Protein AF-A0A0C2N6P1-F1 (afdb_monomer_lite)

Radius of gyration: 23.77 Å; chains: 1; bounding box: 52×28×80 Å

pLDDT: mean 79.65, std 14.97, range [36.72, 94.69]

Organism: Thelohanellus kitauei (NCBI:txid669202)

Foldseek 3Di:
DVLVPDDDPRVVVVVVVCLVVDDDDPVSVVVVVVVVVVVVLDPVLLVPLVVVLVPDAQDVPDQLLVVLVSSLVSCCSNCVPDDPVVSQVSSLVSSLVRDDVVLSVVLVVVVPDGSNVSSVSSRVVSVVVVVVVVVVVVVVVVVPPPDD

Sequence (148 aa):
MLPTYFVGNILECYRSSGLESTPSSKKKFDEIVQWLRNQSIGADSLSSNYPKFESLALLPGQDPVEFVNTLSSLLKNSRPKLSTEDHDFLVIQKFLKSIPESVSSILRLFNTLSPKDLADKGRILLSSAMQHVSQKVMSVVSNGELEE

Structure (mmCIF, N/CA/C/O backbone):
data_AF-A0A0C2N6P1-F1
#
_entry.id   AF-A0A0C2N6P1-F1
#
loop_
_atom_site.group_PDB
_atom_site.id
_atom_site.type_symbol
_atom_site.label_atom_id
_atom_site.label_alt_id
_atom_site.label_comp_id
_atom_site.label_asym_id
_atom_site.label_entity_id
_atom_site.label_seq_id
_atom_site.pdbx_PDB_ins_code
_atom_site.Cartn_x
_atom_site.Cartn_y
_atom_site.Cartn_z
_atom_site.occupancy
_atom_site.B_iso_or_equiv
_atom_site.auth_seq_id
_atom_site.auth_comp_id
_atom_site.auth_asym_id
_atom_site.auth_atom_id
_atom_site.pdbx_PDB_model_num
ATOM 1 N N . MET A 1 1 ? -26.100 9.507 20.788 1.00 61.91 1 MET A N 1
ATOM 2 C CA . MET A 1 1 ? -26.377 8.190 21.401 1.00 61.91 1 MET A CA 1
ATOM 3 C C . MET A 1 1 ? -26.116 7.093 20.369 1.00 61.91 1 MET A C 1
ATOM 5 O O . MET A 1 1 ? -27.054 6.554 19.812 1.00 61.91 1 MET A O 1
ATOM 9 N N . LEU A 1 2 ? -24.848 6.822 20.035 1.00 70.00 2 LEU A N 1
ATOM 10 C CA . LEU A 1 2 ? -24.475 5.763 19.078 1.00 70.00 2 LEU A CA 1
ATOM 11 C C . LEU A 1 2 ? -24.490 4.351 19.716 1.00 70.00 2 LEU A C 1
ATOM 13 O O . LEU A 1 2 ? -25.005 3.436 19.082 1.00 70.00 2 LEU A O 1
ATOM 17 N N . PRO A 1 3 ? -24.025 4.161 20.974 1.00 70.06 3 PRO A N 1
ATOM 18 C CA . PRO A 1 3 ? -23.976 2.832 21.596 1.00 70.06 3 PRO A CA 1
ATOM 19 C C . PRO A 1 3 ? -25.340 2.196 21.876 1.00 70.06 3 PRO A C 1
ATOM 21 O O . PRO A 1 3 ? -25.444 0.983 21.990 1.00 70.06 3 PRO A O 1
ATOM 24 N N . THR A 1 4 ? -26.401 3.001 21.959 1.00 79.94 4 THR A N 1
ATOM 25 C CA . THR A 1 4 ? -27.779 2.534 22.176 1.00 79.94 4 THR A CA 1
ATOM 26 C C . THR A 1 4 ? -28.298 1.668 21.021 1.00 79.94 4 THR A C 1
ATOM 28 O O . THR A 1 4 ? -29.244 0.913 21.204 1.00 79.94 4 THR A O 1
ATOM 31 N N . TYR A 1 5 ? -27.670 1.754 19.844 1.00 80.69 5 TYR A N 1
ATOM 32 C CA . TYR A 1 5 ? -27.999 0.940 18.673 1.00 80.69 5 TYR A CA 1
ATOM 33 C C . TYR A 1 5 ? -27.196 -0.371 18.596 1.00 80.69 5 TYR A C 1
ATOM 35 O O . TYR A 1 5 ? -27.383 -1.142 17.658 1.00 80.69 5 TYR A O 1
ATOM 43 N N . PHE A 1 6 ? -26.280 -0.632 19.535 1.00 83.56 6 PHE A N 1
ATOM 44 C CA . PHE A 1 6 ? -25.479 -1.858 19.545 1.00 83.56 6 PHE A CA 1
ATOM 45 C C . PHE A 1 6 ? -26.282 -3.020 20.135 1.00 83.56 6 PHE A C 1
ATOM 47 O O . PHE A 1 6 ? -26.848 -2.904 21.220 1.00 83.56 6 PHE A O 1
ATOM 54 N N . VAL A 1 7 ? -26.310 -4.157 19.434 1.00 80.31 7 VAL A N 1
ATOM 55 C CA . VAL A 1 7 ? -27.100 -5.341 19.811 1.00 80.31 7 VAL A CA 1
ATOM 56 C C . VAL A 1 7 ? -26.259 -6.610 19.643 1.00 80.31 7 VAL A C 1
ATOM 58 O O . VAL A 1 7 ? -25.476 -6.714 18.702 1.00 80.31 7 VAL A O 1
ATOM 61 N N . GLY A 1 8 ? -26.419 -7.590 20.535 1.00 81.44 8 GLY A N 1
ATOM 62 C CA . GLY A 1 8 ? -25.708 -8.873 20.458 1.00 81.44 8 GLY A CA 1
ATOM 63 C C . GLY A 1 8 ? -24.194 -8.736 20.665 1.00 81.44 8 GLY A C 1
ATOM 64 O O . GLY A 1 8 ? -23.751 -7.925 21.477 1.00 81.44 8 GLY A O 1
ATOM 65 N N . ASN A 1 9 ? -23.399 -9.501 19.910 1.00 80.06 9 ASN A N 1
ATOM 66 C CA . ASN A 1 9 ? -21.940 -9.588 20.082 1.00 80.06 9 ASN A CA 1
ATOM 67 C C . ASN A 1 9 ? -21.230 -8.226 20.046 1.00 80.06 9 ASN A C 1
ATOM 69 O O . ASN A 1 9 ? -20.266 -8.017 20.776 1.00 80.06 9 ASN A O 1
ATOM 73 N N . ILE A 1 10 ? -21.705 -7.266 19.243 1.00 81.06 10 ILE A N 1
ATOM 74 C CA . ILE A 1 10 ? -21.047 -5.955 19.161 1.00 81.06 10 ILE A CA 1
ATOM 75 C C . ILE A 1 10 ? -21.237 -5.119 20.434 1.00 81.06 10 ILE A C 1
ATOM 77 O O . ILE A 1 10 ? -20.365 -4.322 20.773 1.00 81.06 10 ILE A O 1
ATOM 81 N N . LEU A 1 11 ? -22.331 -5.331 21.176 1.00 83.19 11 LEU A N 1
ATOM 82 C CA . LEU A 1 11 ? -22.546 -4.701 22.479 1.00 83.19 11 LEU A CA 1
ATOM 83 C C . LEU A 1 11 ? -21.599 -5.285 23.534 1.00 83.19 11 LEU A C 1
ATOM 85 O O . LEU A 1 11 ? -21.043 -4.536 24.334 1.00 83.19 11 LEU A O 1
ATOM 89 N N . GLU A 1 12 ? -21.383 -6.601 23.517 1.00 82.38 12 GLU A N 1
ATOM 90 C CA . GLU A 1 12 ? -20.413 -7.251 24.405 1.00 82.38 12 GLU A CA 1
ATOM 91 C C . GLU A 1 12 ? -18.991 -6.769 24.116 1.00 82.38 12 GLU A C 1
ATOM 93 O O . GLU A 1 12 ? -18.301 -6.315 25.028 1.00 82.38 12 GLU A O 1
ATOM 98 N N . CYS A 1 13 ? -18.585 -6.740 22.843 1.00 81.25 13 CYS A N 1
ATOM 99 C CA . CYS A 1 13 ? -17.283 -6.209 22.448 1.00 81.25 13 CYS A CA 1
ATOM 100 C C . CYS A 1 13 ? -17.110 -4.733 22.844 1.00 81.25 13 CYS A C 1
ATOM 102 O O . CYS A 1 13 ? -16.011 -4.336 23.231 1.00 81.25 13 CYS A O 1
ATOM 104 N N . TYR A 1 14 ? -18.171 -3.921 22.760 1.00 82.88 14 TYR A N 1
ATOM 105 C CA . TYR A 1 14 ? -18.143 -2.517 23.178 1.00 82.88 14 TYR A CA 1
ATOM 106 C C . TYR A 1 14 ? -17.958 -2.370 24.695 1.00 82.88 14 TYR A C 1
ATOM 108 O O . TYR A 1 14 ? -17.150 -1.559 25.145 1.00 82.88 14 TYR A O 1
ATOM 116 N N . ARG A 1 15 ? -18.650 -3.186 25.499 1.00 82.69 15 ARG A N 1
ATOM 117 C CA . ARG A 1 15 ? -18.473 -3.207 26.962 1.00 82.69 15 ARG A CA 1
ATOM 118 C C . ARG A 1 15 ? -17.059 -3.634 27.353 1.00 82.69 15 ARG A C 1
ATOM 120 O O . ARG A 1 15 ? -16.445 -3.025 28.224 1.00 82.69 15 ARG A O 1
ATOM 127 N N . SER A 1 16 ? -16.499 -4.625 26.661 1.00 82.12 16 SER A N 1
ATOM 128 C CA . SER A 1 16 ? -15.124 -5.085 26.888 1.00 82.12 16 SER A CA 1
ATOM 129 C C . SER A 1 16 ? -14.049 -4.108 26.401 1.00 82.12 16 SER A C 1
ATOM 131 O O . SER A 1 16 ? -12.891 -4.250 26.783 1.00 82.12 16 SER A O 1
ATOM 133 N N . SER A 1 17 ? -14.386 -3.113 25.572 1.00 77.88 17 SER A N 1
ATOM 134 C CA . SER A 1 17 ? -13.397 -2.191 25.001 1.00 77.88 17 SER A CA 1
ATOM 135 C C . SER A 1 17 ? -12.994 -1.047 25.937 1.00 77.88 17 SER A C 1
ATOM 137 O O . SER A 1 17 ? -12.123 -0.257 25.576 1.00 77.88 17 SER A O 1
ATOM 139 N N . GLY A 1 18 ? -13.644 -0.899 27.099 1.00 79.19 18 GLY A N 1
ATOM 140 C CA . GLY A 1 18 ? -13.383 0.185 28.057 1.00 79.19 18 GLY A CA 1
ATOM 141 C C . GLY A 1 18 ? -13.857 1.574 27.603 1.00 79.19 18 GLY A C 1
ATOM 142 O O . GLY A 1 18 ? -13.709 2.547 28.340 1.00 79.19 18 GLY A O 1
ATOM 143 N N . LEU A 1 19 ? -14.474 1.676 26.417 1.00 80.44 19 LEU A N 1
ATOM 144 C CA . LEU A 1 19 ? -15.025 2.922 25.862 1.00 80.44 19 LEU A CA 1
ATOM 145 C C . LEU A 1 19 ? -16.352 3.326 26.520 1.00 80.44 19 LEU A C 1
ATOM 147 O O . LEU A 1 19 ? -16.891 4.390 26.225 1.00 80.44 19 LEU A O 1
ATOM 151 N N . GLU A 1 20 ? -16.917 2.491 27.387 1.00 76.25 20 GLU A N 1
ATOM 152 C CA . GLU A 1 20 ? -18.112 2.831 28.159 1.00 76.25 20 GLU A CA 1
ATOM 153 C C . GLU A 1 20 ? -17.788 3.885 29.227 1.00 76.25 20 GLU A C 1
ATOM 155 O O . GLU A 1 20 ? -18.483 4.899 29.320 1.00 76.25 20 GLU A O 1
ATOM 160 N N . SER A 1 21 ? -16.664 3.706 29.928 1.00 75.81 21 SER A N 1
ATOM 161 C CA . SER A 1 21 ? -16.242 4.501 31.087 1.00 75.81 21 SER A CA 1
ATOM 162 C C . SER A 1 21 ? -15.753 5.915 30.758 1.00 75.81 21 SER A C 1
ATOM 164 O O . SER A 1 21 ? -15.598 6.735 31.663 1.00 75.81 21 SER A O 1
ATOM 166 N N . THR A 1 22 ? -15.494 6.240 29.488 1.00 76.25 22 THR A N 1
ATOM 167 C CA . THR A 1 22 ? -15.087 7.596 29.096 1.00 76.25 22 THR A CA 1
ATOM 168 C C . THR A 1 22 ? -16.268 8.572 29.138 1.00 76.25 22 THR A C 1
ATOM 170 O O . THR A 1 22 ? -17.374 8.231 28.720 1.00 76.25 22 THR A O 1
ATOM 173 N N . PRO A 1 23 ? -16.084 9.820 29.591 1.00 78.56 23 PRO A N 1
ATOM 174 C CA . PRO A 1 23 ? -17.150 10.813 29.557 1.00 78.56 23 PRO A CA 1
ATOM 175 C C . PRO A 1 23 ? -17.524 11.200 28.118 1.00 78.56 23 PRO A C 1
ATOM 177 O O . PRO A 1 23 ? -16.684 11.251 27.213 1.00 78.56 23 PRO A O 1
ATOM 180 N N . SER A 1 24 ? -18.813 11.471 27.902 1.00 78.69 24 SER A N 1
ATOM 181 C CA . SER A 1 24 ? -19.361 11.860 26.599 1.00 78.69 24 SER A CA 1
ATOM 182 C C . SER A 1 24 ? -18.688 13.127 26.071 1.00 78.69 24 SER A C 1
ATOM 184 O O . SER A 1 24 ? -18.817 14.203 26.645 1.00 78.69 24 SER A O 1
ATOM 186 N N . SER A 1 25 ? -17.974 12.994 24.956 1.00 83.56 25 SER A N 1
ATOM 187 C CA . SER A 1 25 ? -17.270 14.085 24.282 1.00 83.56 25 SER A CA 1
ATOM 188 C C . SER A 1 25 ? -17.190 13.811 22.780 1.00 83.56 25 SER A C 1
ATOM 190 O O . SER A 1 25 ? -17.381 12.676 22.338 1.00 83.56 25 SER A O 1
ATOM 192 N N . LYS A 1 26 ? -16.863 14.835 21.982 1.00 82.38 26 LYS A N 1
ATOM 193 C CA . LYS A 1 26 ? -16.573 14.656 20.548 1.00 82.38 26 LYS A CA 1
ATOM 194 C C . LYS A 1 26 ? -15.448 13.636 20.329 1.00 82.38 26 LYS A C 1
ATOM 196 O O . LYS A 1 26 ? -15.572 12.761 19.484 1.00 82.38 26 LYS A O 1
ATOM 201 N N . LYS A 1 27 ? -14.414 13.684 21.174 1.00 83.31 27 LYS A N 1
ATOM 202 C CA . LYS A 1 27 ? -13.297 12.735 21.154 1.00 83.31 27 LYS A CA 1
ATOM 203 C C . LYS A 1 27 ? -13.761 11.290 21.375 1.00 83.31 27 LYS A C 1
ATOM 205 O O . LYS A 1 27 ? -13.382 10.410 20.614 1.00 83.31 27 LYS A O 1
ATOM 210 N N . LYS A 1 28 ? -14.657 11.063 22.345 1.00 82.00 28 LYS A N 1
ATOM 211 C CA . LYS A 1 28 ? -15.272 9.746 22.580 1.00 82.00 28 LYS A CA 1
ATOM 212 C C . LYS A 1 28 ? -16.029 9.250 21.345 1.00 82.00 28 LYS A C 1
ATOM 214 O O . LYS A 1 28 ? -15.981 8.069 21.029 1.00 82.00 28 LYS A O 1
ATOM 219 N N . PHE A 1 29 ? -16.736 10.134 20.644 1.00 82.44 29 PHE A N 1
ATOM 220 C CA . PHE A 1 29 ? -17.435 9.761 19.415 1.00 82.44 29 PHE A CA 1
ATOM 221 C C . PHE A 1 29 ? -16.462 9.312 18.317 1.00 82.44 29 PHE A C 1
ATOM 223 O O . PHE A 1 29 ? -16.664 8.243 17.743 1.00 82.44 29 PHE A O 1
ATOM 230 N N . ASP A 1 30 ? -15.394 10.075 18.079 1.00 84.56 30 ASP A N 1
ATOM 231 C CA . ASP A 1 30 ? -14.368 9.727 17.089 1.00 84.56 30 ASP A CA 1
ATOM 232 C C . ASP A 1 30 ? -13.695 8.383 17.428 1.00 84.56 30 ASP A C 1
ATOM 234 O O . ASP A 1 30 ? -13.537 7.527 16.555 1.00 84.56 30 ASP A O 1
ATOM 238 N N . GLU A 1 31 ? -13.403 8.141 18.710 1.00 83.81 31 GLU A N 1
ATOM 239 C CA . GLU A 1 31 ? -12.858 6.872 19.208 1.00 83.81 31 GLU A CA 1
ATOM 240 C C . GLU A 1 31 ? -13.827 5.694 19.009 1.00 83.81 31 GLU A C 1
ATOM 242 O O . GLU A 1 31 ? -13.408 4.620 18.578 1.00 83.81 31 GLU A O 1
ATOM 247 N N . ILE A 1 32 ? -15.130 5.880 19.258 1.00 84.62 32 ILE A N 1
ATOM 248 C CA . ILE A 1 32 ? -16.148 4.841 19.028 1.00 84.62 32 ILE A CA 1
ATOM 249 C C . ILE A 1 32 ? -16.277 4.523 17.535 1.00 84.62 32 ILE A C 1
ATOM 251 O O . ILE A 1 32 ? -16.379 3.353 17.166 1.00 84.62 32 ILE A O 1
ATOM 255 N N . VAL A 1 33 ? -16.260 5.535 16.665 1.00 84.31 33 VAL A N 1
ATOM 256 C CA . VAL A 1 33 ? -16.311 5.339 15.207 1.00 84.31 33 VAL A CA 1
ATOM 257 C C . VAL A 1 33 ? -15.063 4.608 14.716 1.00 84.31 33 VAL A C 1
ATOM 259 O O . VAL A 1 33 ? -15.164 3.691 13.900 1.00 84.31 33 VAL A O 1
ATOM 262 N N . GLN A 1 34 ? -13.886 4.973 15.224 1.00 81.69 34 GLN A N 1
ATOM 263 C CA . GLN A 1 34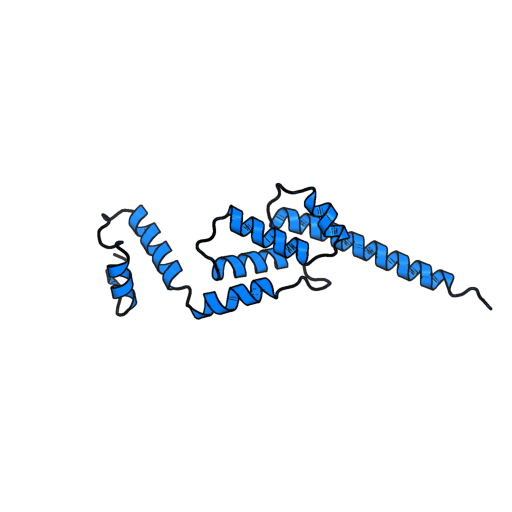 ? -12.638 4.291 14.898 1.00 81.69 34 GLN A CA 1
ATOM 264 C C . GLN A 1 34 ? -12.645 2.840 15.397 1.00 81.69 34 GLN A C 1
ATOM 266 O O . GLN A 1 34 ? -12.250 1.934 14.663 1.00 81.69 34 GLN A O 1
ATOM 271 N N . TRP A 1 35 ? -13.152 2.596 16.606 1.00 84.50 35 TRP A N 1
ATOM 272 C CA . TRP A 1 35 ? -13.319 1.254 17.153 1.00 84.50 35 TRP A CA 1
ATOM 273 C C . TRP A 1 35 ? -14.281 0.409 16.311 1.00 84.50 35 TRP A C 1
ATOM 275 O O . TRP A 1 35 ? -13.921 -0.699 15.926 1.00 84.50 35 TRP A O 1
ATOM 285 N N . LEU A 1 36 ? -15.447 0.943 15.937 1.00 81.94 36 LEU A N 1
ATOM 286 C CA . LEU A 1 36 ? -16.410 0.275 15.053 1.00 81.94 36 LEU A CA 1
ATOM 287 C C . LEU A 1 36 ? -15.789 -0.104 13.709 1.00 81.94 36 LEU A C 1
ATOM 289 O O . LEU A 1 36 ? -15.964 -1.231 13.251 1.00 81.94 36 LEU A O 1
ATOM 293 N N . ARG A 1 37 ? -15.026 0.808 13.092 1.00 78.06 37 ARG A N 1
ATOM 294 C CA . ARG A 1 37 ? -14.289 0.508 11.856 1.00 78.06 37 ARG A CA 1
ATOM 295 C C . ARG A 1 37 ? -13.343 -0.668 12.058 1.00 78.06 37 ARG A C 1
ATOM 297 O O . ARG A 1 37 ? -13.349 -1.584 11.246 1.00 78.06 37 ARG A O 1
ATOM 304 N N . ASN A 1 38 ? -12.607 -0.690 13.164 1.00 74.31 38 ASN A N 1
ATOM 305 C CA . ASN A 1 38 ? -11.691 -1.785 13.476 1.00 74.31 38 ASN A CA 1
ATOM 306 C C . ASN A 1 38 ? -12.413 -3.122 13.711 1.00 74.31 38 ASN A C 1
ATOM 308 O O . ASN A 1 38 ? -11.866 -4.155 13.345 1.00 74.31 38 ASN A O 1
ATOM 312 N N . GLN A 1 39 ? -13.625 -3.110 14.280 1.00 72.06 39 GLN A N 1
ATOM 313 C CA . GLN A 1 39 ? -14.448 -4.317 14.450 1.00 72.06 39 GLN A CA 1
ATOM 314 C C . GLN A 1 39 ? -15.074 -4.797 13.132 1.00 72.06 39 GLN A C 1
ATOM 316 O O . GLN A 1 39 ? -15.235 -5.995 12.925 1.00 72.06 39 GLN A O 1
ATOM 321 N N . SER A 1 40 ? -15.424 -3.874 12.229 1.00 64.69 40 SER A N 1
ATOM 322 C CA . SER A 1 40 ? -16.024 -4.200 10.924 1.00 64.69 40 SER A CA 1
ATOM 323 C C . SER A 1 40 ? -15.046 -4.814 9.920 1.00 64.69 40 SER A C 1
ATOM 325 O O . SER A 1 40 ? -15.475 -5.386 8.918 1.00 64.69 40 SER A O 1
ATOM 327 N N . ILE A 1 41 ? -13.739 -4.715 10.176 1.00 62.66 41 ILE A N 1
ATOM 328 C CA . ILE A 1 41 ? -12.720 -5.414 9.395 1.00 62.66 41 ILE A CA 1
ATOM 329 C C . ILE A 1 41 ? -12.805 -6.890 9.799 1.00 62.66 41 ILE A C 1
ATOM 331 O O . ILE A 1 41 ? -12.195 -7.325 10.773 1.00 62.66 41 ILE A O 1
ATOM 335 N N . GLY A 1 42 ? -13.631 -7.653 9.078 1.00 58.53 42 GLY A N 1
ATOM 336 C CA . GLY A 1 42 ? -13.848 -9.071 9.355 1.00 58.53 42 GLY A CA 1
ATOM 337 C C . GLY A 1 42 ? -12.534 -9.853 9.340 1.00 58.53 42 GLY A C 1
ATOM 338 O O . GLY A 1 42 ? -11.636 -9.546 8.550 1.00 58.53 42 GLY A O 1
ATOM 339 N N . ALA A 1 43 ? -12.425 -10.879 10.185 1.00 54.22 43 ALA A N 1
ATOM 340 C CA . ALA A 1 43 ? -11.236 -11.731 10.285 1.00 54.22 43 ALA A CA 1
ATOM 341 C C . ALA A 1 43 ? -10.777 -12.288 8.916 1.00 54.22 43 ALA A C 1
ATOM 343 O O . ALA A 1 43 ? -9.578 -12.358 8.647 1.00 54.22 43 ALA A O 1
ATOM 344 N N . ASP A 1 44 ? -11.720 -12.561 8.008 1.00 53.34 44 ASP A N 1
ATOM 345 C CA . ASP A 1 44 ? -11.448 -13.024 6.639 1.00 53.34 44 ASP A CA 1
ATOM 346 C C . ASP A 1 44 ? -10.809 -11.954 5.73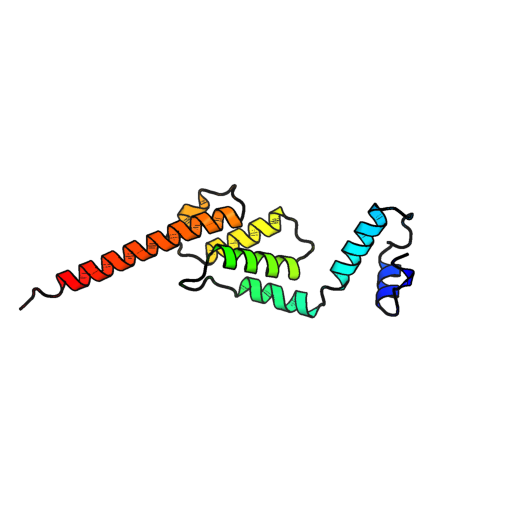9 1.00 53.34 44 ASP A C 1
ATOM 348 O O . ASP A 1 44 ? -10.046 -12.260 4.819 1.00 53.34 44 ASP A O 1
ATOM 352 N N . SER A 1 45 ? -11.075 -10.672 6.002 1.00 53.53 45 SER A N 1
ATOM 353 C CA . SER A 1 45 ? -10.443 -9.561 5.282 1.00 53.53 45 SER A CA 1
ATOM 354 C C . SER A 1 45 ? -9.001 -9.328 5.747 1.00 53.53 45 SER A C 1
ATOM 356 O O . SER A 1 45 ? -8.140 -9.014 4.926 1.00 53.53 45 SER A O 1
ATOM 358 N N . LEU A 1 46 ? -8.695 -9.567 7.027 1.00 59.41 46 LEU A N 1
ATOM 359 C CA . LEU A 1 46 ? -7.318 -9.550 7.533 1.00 59.41 46 LEU A CA 1
ATOM 360 C C . LEU A 1 46 ? -6.515 -10.728 6.966 1.00 59.41 46 LEU A C 1
ATOM 362 O O . LEU A 1 46 ? -5.384 -10.532 6.519 1.00 59.41 46 LEU A O 1
ATOM 366 N N . SER A 1 47 ? -7.111 -11.929 6.937 1.00 60.66 47 SER A N 1
ATOM 367 C CA . SER A 1 47 ? -6.422 -13.147 6.492 1.00 60.66 47 SER A CA 1
ATOM 368 C C . SER A 1 47 ? -6.164 -13.178 4.983 1.00 60.66 47 SER A C 1
ATOM 370 O O . SER A 1 47 ? -5.143 -13.712 4.560 1.00 60.66 47 SER A O 1
ATOM 372 N N . SER A 1 48 ? -7.029 -12.567 4.165 1.00 74.19 48 SER A N 1
ATOM 373 C CA . SER A 1 48 ? -6.913 -12.627 2.700 1.00 74.19 48 SER A CA 1
ATOM 374 C C . SER A 1 48 ? -6.190 -11.439 2.057 1.00 74.19 48 SER A C 1
ATOM 376 O O . SER A 1 48 ? -5.613 -11.596 0.981 1.00 74.19 48 SER A O 1
ATOM 378 N N . ASN A 1 49 ? -6.176 -10.255 2.679 1.00 82.81 49 ASN A N 1
ATOM 379 C CA . ASN A 1 49 ? -5.591 -9.060 2.054 1.00 82.81 49 ASN A CA 1
ATOM 380 C C . ASN A 1 49 ? -4.063 -8.984 2.172 1.00 82.81 49 ASN A C 1
ATOM 382 O O . ASN A 1 49 ? -3.422 -8.484 1.249 1.00 82.81 49 ASN A O 1
ATOM 386 N N . TYR A 1 50 ? -3.464 -9.492 3.257 1.00 85.38 50 TYR A N 1
ATOM 387 C CA . TYR A 1 50 ? -2.000 -9.489 3.392 1.00 85.38 50 TYR A CA 1
ATOM 388 C C . TYR A 1 50 ? -1.320 -10.452 2.405 1.00 85.38 50 TYR A C 1
ATOM 390 O O . TYR A 1 50 ? -0.410 -10.014 1.703 1.00 85.38 50 TYR A O 1
ATOM 398 N N . PRO A 1 51 ? -1.791 -11.706 2.234 1.00 87.62 51 PRO A N 1
ATOM 399 C CA . PRO A 1 51 ? -1.248 -12.585 1.200 1.00 87.62 51 PRO A CA 1
ATOM 400 C C . PRO A 1 51 ? -1.395 -11.997 -0.205 1.00 87.62 51 PRO A C 1
ATOM 402 O O . PRO A 1 51 ? -0.461 -12.071 -0.996 1.00 87.62 51 PRO A O 1
ATOM 405 N N . LYS A 1 52 ? -2.529 -11.338 -0.500 1.00 88.75 52 LYS A N 1
ATOM 406 C CA . LYS A 1 52 ? -2.722 -10.616 -1.769 1.00 88.75 52 LYS A CA 1
ATOM 407 C C . LYS A 1 52 ? -1.703 -9.495 -1.949 1.00 88.75 52 LYS A C 1
ATOM 409 O O . LYS A 1 52 ? -1.171 -9.354 -3.043 1.00 88.75 52 LYS A O 1
ATOM 414 N N . PHE A 1 53 ? -1.421 -8.716 -0.903 1.00 91.75 53 PHE A N 1
ATOM 415 C CA . PHE A 1 53 ? -0.368 -7.699 -0.930 1.00 91.75 53 PHE A CA 1
ATOM 416 C C . PHE A 1 53 ? 0.998 -8.324 -1.239 1.00 91.75 53 PHE A C 1
ATOM 418 O O . PHE A 1 53 ? 1.719 -7.810 -2.089 1.00 91.75 53 PHE A O 1
ATOM 425 N N . GLU A 1 54 ? 1.349 -9.445 -0.606 1.00 90.12 54 GLU A N 1
ATOM 426 C CA . GLU A 1 54 ? 2.636 -10.112 -0.832 1.00 90.12 54 GLU A CA 1
ATOM 427 C C . GLU A 1 54 ? 2.762 -10.731 -2.225 1.00 90.12 54 GLU A C 1
ATOM 429 O O . GLU A 1 54 ? 3.836 -10.647 -2.824 1.00 90.12 54 GLU A O 1
ATOM 434 N N . SER A 1 55 ? 1.688 -11.304 -2.768 1.00 90.31 55 SER A N 1
ATOM 435 C CA . SER A 1 55 ? 1.699 -11.954 -4.080 1.00 90.31 55 SER A CA 1
ATOM 436 C C . SER A 1 55 ? 1.565 -10.983 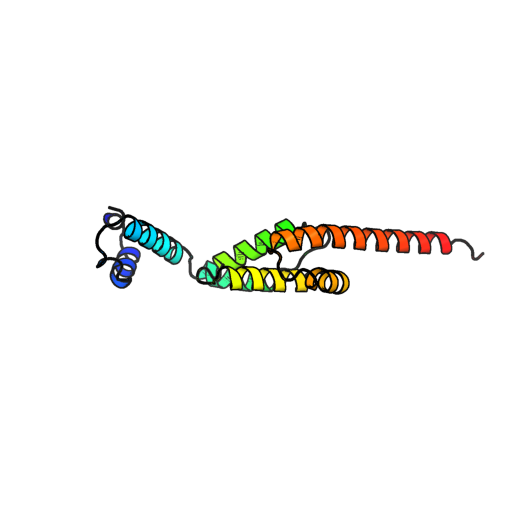-5.251 1.00 90.31 55 SER A C 1
ATOM 438 O O . SER A 1 55 ? 1.880 -11.354 -6.379 1.00 90.31 55 SER A O 1
ATOM 440 N N . LEU A 1 56 ? 1.073 -9.760 -5.024 1.00 91.38 56 LEU A N 1
ATOM 441 C CA . LEU A 1 56 ? 0.852 -8.800 -6.104 1.00 91.38 56 LEU A CA 1
ATOM 4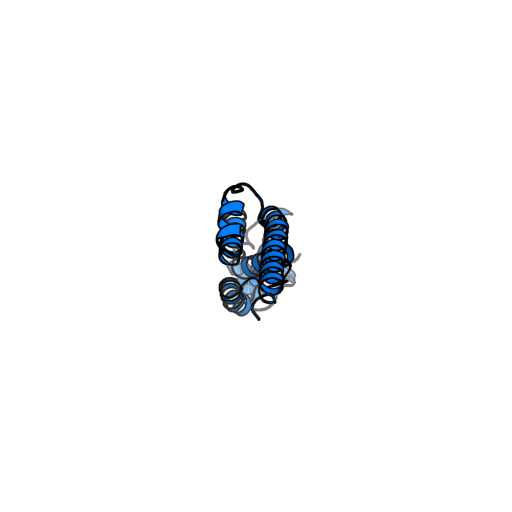42 C C . LEU A 1 56 ? 2.189 -8.405 -6.746 1.00 91.38 56 LEU A C 1
ATOM 444 O O . LEU A 1 56 ? 3.153 -8.083 -6.049 1.00 91.38 56 LEU A O 1
ATOM 448 N N . ALA A 1 57 ? 2.237 -8.406 -8.070 1.00 90.62 57 ALA A N 1
ATOM 449 C CA . ALA A 1 57 ? 3.365 -7.931 -8.859 1.00 90.62 57 ALA A CA 1
ATOM 450 C C . ALA A 1 57 ? 2.852 -6.934 -9.898 1.00 90.62 57 ALA A C 1
ATOM 452 O O . ALA A 1 57 ? 1.693 -7.011 -10.309 1.00 90.62 57 ALA A O 1
ATOM 453 N N . LEU A 1 58 ? 3.706 -5.993 -10.295 1.00 90.81 58 LEU A N 1
ATOM 454 C CA . LEU A 1 58 ? 3.365 -5.027 -11.330 1.00 90.81 58 LEU A CA 1
ATOM 455 C C . LEU A 1 58 ? 3.378 -5.738 -12.686 1.00 90.81 58 LEU A C 1
ATOM 457 O O . LEU A 1 58 ? 4.395 -6.315 -13.077 1.00 90.81 58 LEU A O 1
ATOM 461 N N . LEU A 1 59 ? 2.253 -5.709 -13.396 1.00 87.56 59 LEU A N 1
ATOM 462 C CA . LEU A 1 59 ? 2.147 -6.318 -14.720 1.00 87.56 59 LEU A CA 1
ATOM 463 C C . LEU A 1 59 ? 2.678 -5.373 -15.814 1.00 87.56 59 LEU A C 1
ATOM 465 O O . LEU A 1 59 ? 2.584 -4.150 -15.671 1.00 87.56 59 LEU A O 1
ATOM 469 N N . PRO A 1 60 ? 3.202 -5.899 -16.939 1.00 81.25 60 PRO A N 1
ATOM 470 C CA . PRO A 1 60 ? 3.579 -5.071 -18.082 1.00 81.25 60 PRO A CA 1
ATOM 471 C C . PRO A 1 60 ? 2.394 -4.234 -18.582 1.00 81.25 60 PRO A C 1
ATOM 473 O O . PRO A 1 60 ? 1.307 -4.762 -18.801 1.00 81.25 60 PRO A O 1
ATOM 476 N N . GLY A 1 61 ? 2.600 -2.927 -18.761 1.00 80.62 61 GLY A N 1
ATOM 477 C CA . GLY A 1 61 ? 1.556 -1.995 -19.210 1.00 80.62 61 GLY A CA 1
ATOM 478 C C . GLY A 1 61 ? 0.572 -1.538 -18.125 1.00 80.62 61 GLY A C 1
ATOM 479 O O . GLY A 1 61 ? -0.260 -0.679 -18.401 1.00 80.62 61 GLY A O 1
ATOM 480 N N . GLN A 1 62 ? 0.670 -2.058 -16.898 1.00 88.31 62 GLN A N 1
ATOM 481 C CA . GLN A 1 62 ? -0.107 -1.559 -15.764 1.00 88.31 62 GLN A CA 1
ATOM 482 C C . GLN A 1 62 ? 0.412 -0.189 -15.312 1.00 88.31 62 GLN A C 1
ATOM 484 O O . GLN A 1 62 ? 1.624 0.031 -15.259 1.00 88.31 62 GLN A O 1
ATOM 489 N N . ASP A 1 63 ? -0.495 0.714 -14.933 1.00 90.44 63 ASP A N 1
ATOM 490 C CA . ASP A 1 63 ? -0.104 2.008 -14.381 1.00 90.44 63 ASP A CA 1
ATOM 491 C C . ASP A 1 63 ? 0.530 1.849 -12.978 1.00 90.44 63 ASP A C 1
ATOM 493 O O . ASP A 1 63 ? -0.105 1.311 -12.060 1.00 90.44 63 ASP A O 1
ATOM 497 N N . PRO A 1 64 ? 1.775 2.321 -12.769 1.00 91.56 64 PRO A N 1
ATOM 498 C CA . PRO A 1 64 ? 2.456 2.214 -11.479 1.00 91.56 64 PRO A CA 1
ATOM 499 C C . PRO A 1 64 ? 1.740 2.932 -10.332 1.00 91.56 64 PRO A C 1
ATOM 501 O O . PRO A 1 64 ? 1.835 2.493 -9.184 1.00 91.56 64 PRO A O 1
ATOM 504 N N . VAL A 1 65 ? 1.021 4.024 -10.616 1.00 92.50 65 VAL A N 1
ATOM 505 C CA . VAL A 1 65 ? 0.319 4.805 -9.588 1.00 92.50 65 VAL A CA 1
ATOM 506 C C . VAL A 1 65 ? -0.921 4.051 -9.111 1.00 92.50 65 VAL A C 1
ATOM 508 O O . VAL A 1 65 ? -1.131 3.911 -7.903 1.00 92.50 65 VAL A O 1
ATOM 511 N N . GLU A 1 66 ? -1.714 3.491 -10.026 1.00 92.38 66 GLU A N 1
ATOM 512 C CA . GLU A 1 66 ? -2.820 2.586 -9.686 1.00 92.38 66 GLU A CA 1
ATOM 513 C C . GLU A 1 66 ? -2.352 1.348 -8.911 1.00 92.38 66 GLU A C 1
ATOM 515 O O . GLU A 1 66 ? -2.993 0.938 -7.934 1.00 92.38 66 GLU A O 1
ATOM 520 N N . PHE A 1 67 ? -1.206 0.779 -9.288 1.00 93.50 67 PHE A N 1
ATOM 521 C CA . PHE A 1 67 ? -0.607 -0.347 -8.575 1.00 93.50 67 PHE A CA 1
ATOM 522 C C . PHE A 1 67 ? -0.257 0.012 -7.125 1.00 93.50 67 PHE A C 1
ATOM 524 O O . PHE A 1 67 ? -0.658 -0.696 -6.198 1.00 93.50 67 PHE A O 1
ATOM 531 N N . VAL A 1 68 ? 0.413 1.145 -6.899 1.00 94.06 68 VAL A N 1
ATOM 532 C CA . VAL A 1 68 ? 0.729 1.631 -5.547 1.00 94.06 68 VAL A CA 1
ATOM 533 C C . VAL A 1 68 ? -0.536 1.932 -4.741 1.00 94.06 68 VAL A C 1
ATOM 535 O O . VAL A 1 68 ? -0.615 1.553 -3.573 1.00 94.06 68 VAL A O 1
ATOM 538 N N . ASN A 1 69 ? -1.568 2.523 -5.349 1.00 94.62 69 ASN A N 1
ATOM 539 C CA . ASN A 1 69 ? -2.856 2.737 -4.679 1.00 94.62 69 ASN A CA 1
ATOM 540 C C . ASN A 1 69 ? -3.499 1.413 -4.231 1.00 94.62 69 ASN A C 1
ATOM 542 O O . ASN A 1 69 ? -4.044 1.322 -3.126 1.00 94.62 69 ASN A O 1
ATOM 546 N N . THR A 1 70 ? -3.399 0.377 -5.064 1.00 93.44 70 THR A N 1
ATOM 547 C CA . THR A 1 70 ? -3.901 -0.967 -4.757 1.00 93.44 70 THR A CA 1
ATOM 548 C C . THR A 1 70 ? -3.131 -1.590 -3.593 1.00 93.44 70 THR A C 1
ATOM 550 O O . THR A 1 70 ? -3.751 -2.068 -2.641 1.00 93.44 70 THR A O 1
ATOM 553 N N . LEU A 1 71 ? -1.795 -1.520 -3.612 1.00 93.81 71 LEU A N 1
ATOM 554 C CA . LEU A 1 71 ? -0.943 -1.974 -2.507 1.00 93.81 71 LEU A CA 1
ATOM 555 C C . LEU A 1 71 ? -1.292 -1.263 -1.195 1.00 93.81 71 LEU A C 1
ATOM 557 O O . LEU A 1 71 ? -1.486 -1.921 -0.171 1.00 93.81 71 LEU A O 1
ATOM 561 N N . SER A 1 72 ? -1.444 0.061 -1.236 1.00 93.31 72 SER A N 1
ATOM 562 C CA . SER A 1 72 ? -1.812 0.874 -0.077 1.00 93.31 72 SER A CA 1
ATOM 563 C C . SER A 1 72 ? -3.158 0.465 0.516 1.00 93.31 72 SER A C 1
ATOM 565 O O . SER A 1 72 ? -3.283 0.353 1.738 1.00 93.31 72 SER A O 1
ATOM 567 N N . SER A 1 73 ? -4.154 0.201 -0.332 1.00 91.38 73 SER A N 1
ATOM 568 C CA . SER A 1 73 ? -5.478 -0.269 0.089 1.00 91.38 73 SER A CA 1
ATOM 569 C C . SER A 1 73 ? -5.410 -1.654 0.741 1.00 91.38 73 SER A C 1
ATOM 571 O O . SER A 1 73 ? -5.903 -1.841 1.854 1.00 91.38 73 SER A O 1
ATOM 573 N N . LEU A 1 74 ? -4.730 -2.614 0.104 1.00 90.56 74 LEU A N 1
ATOM 574 C CA . LEU A 1 74 ? -4.561 -3.973 0.633 1.00 90.56 74 LEU A CA 1
ATOM 575 C C . LEU A 1 74 ? -3.834 -3.977 1.983 1.00 90.56 74 LEU A C 1
ATOM 577 O O . LEU A 1 74 ? -4.246 -4.679 2.912 1.00 90.56 74 LEU A O 1
ATOM 581 N N . LEU A 1 75 ? -2.785 -3.164 2.123 1.00 90.69 75 LEU A N 1
ATOM 582 C CA . LEU A 1 75 ? -2.035 -3.059 3.369 1.00 90.69 75 LEU A CA 1
ATOM 583 C C . LEU A 1 75 ? -2.858 -2.380 4.470 1.00 90.69 75 LEU A C 1
ATOM 585 O O . LEU A 1 75 ? -2.867 -2.851 5.603 1.00 90.69 75 LEU A O 1
ATOM 589 N N . LYS A 1 76 ? -3.623 -1.334 4.139 1.00 89.62 76 LYS A N 1
ATOM 590 C CA . LYS A 1 76 ? -4.507 -0.653 5.098 1.00 89.62 76 LYS A CA 1
ATOM 591 C C . LYS A 1 76 ? -5.610 -1.576 5.618 1.00 89.62 76 LYS A C 1
ATOM 593 O O . LYS A 1 76 ? -5.932 -1.540 6.802 1.00 89.62 76 LYS A O 1
ATOM 598 N N . ASN A 1 77 ? -6.155 -2.422 4.746 1.00 85.12 77 ASN A N 1
ATOM 599 C CA . ASN A 1 77 ? -7.206 -3.372 5.105 1.00 85.12 77 ASN A CA 1
ATOM 600 C C . ASN A 1 77 ? -6.673 -4.577 5.892 1.00 85.12 77 ASN A C 1
ATOM 602 O O . ASN A 1 77 ? -7.395 -5.127 6.714 1.00 85.12 77 ASN A O 1
ATOM 606 N N . SER A 1 78 ? -5.424 -4.990 5.661 1.00 85.94 78 SER A N 1
ATOM 607 C CA . SER A 1 78 ? -4.808 -6.109 6.388 1.00 85.94 78 SER A CA 1
ATOM 608 C C . SER A 1 78 ? -4.103 -5.707 7.683 1.00 85.94 78 SER A C 1
ATOM 610 O O . SER A 1 78 ? -4.021 -6.506 8.613 1.00 85.94 78 SER A O 1
ATOM 612 N N . ARG A 1 79 ? -3.575 -4.483 7.768 1.00 84.19 79 ARG A N 1
ATOM 613 C CA . ARG A 1 79 ? -2.843 -3.960 8.931 1.00 84.19 79 ARG A CA 1
ATOM 614 C C . ARG A 1 79 ? -3.304 -2.536 9.274 1.00 84.19 79 ARG A C 1
ATOM 616 O O . ARG A 1 79 ? -2.521 -1.596 9.179 1.00 84.19 79 ARG A O 1
ATOM 623 N N . PRO A 1 80 ? -4.550 -2.351 9.745 1.00 81.00 80 PRO A N 1
ATOM 624 C CA . PRO A 1 80 ? -5.110 -1.024 10.029 1.00 81.00 80 PRO A CA 1
ATOM 625 C C . PRO A 1 80 ? -4.431 -0.284 11.195 1.00 81.00 80 PRO A C 1
ATOM 627 O O . PRO A 1 80 ? -4.620 0.918 11.346 1.00 81.00 80 PRO A O 1
ATOM 630 N N . LYS A 1 81 ? -3.664 -0.993 12.035 1.00 82.81 81 LYS A N 1
ATOM 631 C CA . LYS A 1 81 ? -2.929 -0.433 13.185 1.00 82.81 81 LYS A CA 1
ATOM 632 C C . LYS A 1 81 ? -1.494 -0.003 12.850 1.00 82.81 81 LYS A C 1
ATOM 634 O O . LYS A 1 81 ? -0.767 0.395 13.754 1.00 82.81 81 LYS A O 1
ATOM 639 N N . LEU A 1 82 ? -1.069 -0.163 11.598 1.00 86.50 82 LEU A N 1
ATOM 640 C CA . LEU A 1 82 ? 0.273 0.201 11.160 1.00 86.50 82 LEU A CA 1
ATOM 641 C C . LEU A 1 82 ? 0.431 1.732 11.175 1.00 86.50 82 LEU A C 1
ATOM 643 O O . LEU A 1 82 ? -0.523 2.442 10.847 1.00 86.50 82 LEU A O 1
ATOM 647 N N . SER A 1 83 ? 1.608 2.231 11.563 1.00 91.75 83 SER A N 1
ATOM 648 C CA . SER A 1 83 ? 1.915 3.663 11.458 1.00 91.75 83 SER A CA 1
ATOM 649 C C . SER A 1 83 ? 1.894 4.103 9.990 1.00 91.75 83 SER A C 1
ATOM 651 O O . SER A 1 83 ? 2.035 3.275 9.084 1.00 91.75 83 SER A O 1
ATOM 653 N N . THR A 1 84 ? 1.699 5.398 9.739 1.00 90.06 84 THR A N 1
ATOM 654 C CA . THR A 1 84 ? 1.717 5.932 8.369 1.00 90.06 84 THR A CA 1
ATOM 655 C C . THR A 1 84 ? 3.097 5.738 7.743 1.00 90.06 84 THR A C 1
ATOM 657 O O . THR A 1 84 ? 3.203 5.351 6.584 1.00 90.06 84 THR A O 1
ATOM 660 N N . GLU A 1 85 ? 4.153 5.925 8.532 1.00 90.94 85 GLU A N 1
ATOM 661 C CA . GLU A 1 85 ? 5.544 5.788 8.112 1.00 90.94 85 GLU A CA 1
ATOM 662 C C . GLU A 1 85 ? 5.878 4.342 7.723 1.00 90.94 85 GLU A C 1
ATOM 664 O O . GLU A 1 85 ? 6.442 4.097 6.656 1.00 90.94 85 GLU A O 1
ATOM 669 N N . ASP A 1 86 ? 5.483 3.369 8.549 1.00 92.31 86 ASP A N 1
ATOM 670 C CA . ASP A 1 86 ? 5.687 1.948 8.249 1.00 92.31 86 ASP A CA 1
ATOM 671 C C . ASP A 1 86 ? 4.830 1.497 7.059 1.00 92.31 86 ASP A C 1
ATOM 673 O O . ASP A 1 86 ? 5.245 0.638 6.275 1.00 92.31 86 ASP A O 1
ATOM 677 N N . HIS A 1 87 ? 3.625 2.058 6.916 1.00 93.44 87 HIS A N 1
ATOM 678 C CA . HIS A 1 87 ? 2.740 1.784 5.784 1.00 93.44 87 HIS A CA 1
ATOM 679 C C . HIS A 1 87 ? 3.383 2.227 4.473 1.00 93.44 87 HIS A C 1
ATOM 681 O O . HIS A 1 87 ? 3.566 1.395 3.577 1.00 93.44 87 HIS A O 1
ATOM 687 N N . ASP A 1 88 ? 3.816 3.483 4.400 1.00 94.12 88 ASP A N 1
ATOM 688 C CA . ASP A 1 88 ? 4.476 4.042 3.223 1.00 94.12 88 ASP A CA 1
ATOM 689 C C . ASP A 1 88 ? 5.771 3.286 2.906 1.00 94.12 88 ASP A C 1
A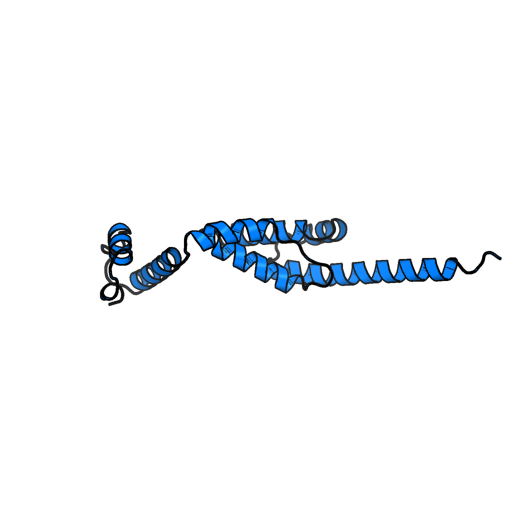TOM 691 O O . ASP A 1 88 ? 6.011 2.917 1.751 1.00 94.12 88 ASP A O 1
ATOM 695 N N . PHE A 1 89 ? 6.572 2.967 3.927 1.00 93.56 89 PHE A N 1
ATOM 696 C CA . PHE A 1 89 ? 7.799 2.192 3.766 1.00 93.56 89 PHE A CA 1
ATOM 697 C C . PHE A 1 89 ? 7.538 0.820 3.132 1.00 93.56 89 PHE A C 1
ATOM 699 O O . PHE A 1 89 ? 8.201 0.451 2.159 1.00 93.56 89 PHE A O 1
ATOM 706 N N . LEU A 1 90 ? 6.566 0.056 3.641 1.00 93.88 90 LEU A N 1
ATOM 707 C CA . LEU A 1 90 ? 6.251 -1.272 3.109 1.00 93.88 90 LEU A CA 1
ATOM 708 C C . LEU A 1 90 ? 5.721 -1.208 1.674 1.00 93.88 90 LEU A C 1
ATOM 710 O O . LEU A 1 90 ? 6.100 -2.044 0.847 1.00 93.88 90 LEU A O 1
ATOM 714 N N . VAL A 1 91 ? 4.880 -0.221 1.360 1.00 94.69 91 VAL A N 1
ATOM 715 C CA . VAL A 1 91 ? 4.365 -0.008 0.001 1.00 94.69 91 VAL A CA 1
ATOM 716 C C . VAL A 1 91 ? 5.506 0.331 -0.960 1.00 94.69 91 VAL A C 1
ATOM 718 O O . VAL A 1 91 ? 5.602 -0.287 -2.021 1.00 94.69 91 VAL A O 1
ATOM 721 N N . ILE A 1 92 ? 6.415 1.233 -0.576 1.00 94.25 92 ILE A N 1
ATOM 722 C CA . ILE A 1 92 ? 7.597 1.594 -1.374 1.00 94.25 92 ILE A CA 1
ATOM 723 C C . ILE A 1 92 ? 8.490 0.374 -1.607 1.00 94.25 92 ILE A C 1
ATO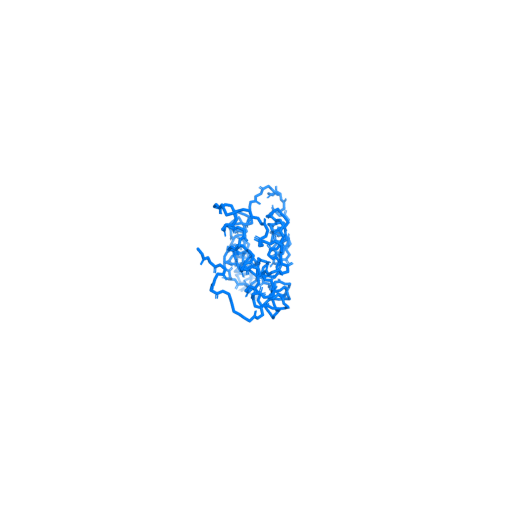M 725 O O . ILE A 1 92 ? 8.849 0.085 -2.747 1.00 94.25 92 ILE A O 1
ATOM 729 N N . GLN A 1 93 ? 8.822 -0.383 -0.558 1.00 93.12 93 GLN A N 1
ATOM 730 C CA . GLN A 1 93 ? 9.649 -1.586 -0.690 1.00 93.12 93 GLN A CA 1
ATOM 731 C C . GLN A 1 93 ? 9.011 -2.607 -1.633 1.00 93.12 93 GLN A C 1
ATOM 733 O O . GLN A 1 93 ? 9.699 -3.217 -2.454 1.00 93.12 93 GLN A O 1
ATOM 738 N N . LYS A 1 94 ? 7.691 -2.788 -1.542 1.00 94.56 94 LYS A N 1
ATOM 739 C CA . LYS A 1 94 ? 6.962 -3.712 -2.407 1.00 94.56 94 LYS A CA 1
ATOM 740 C C . LYS A 1 94 ? 6.924 -3.229 -3.857 1.00 94.56 94 LYS A C 1
ATOM 742 O O . LYS A 1 94 ? 7.124 -4.039 -4.762 1.00 94.56 94 LYS A O 1
ATOM 747 N N . PHE A 1 95 ? 6.735 -1.932 -4.081 1.00 94.06 95 PHE A N 1
ATOM 748 C CA . PHE A 1 95 ? 6.796 -1.327 -5.408 1.00 94.06 95 PHE A CA 1
ATOM 749 C C . PHE A 1 95 ? 8.177 -1.492 -6.051 1.00 94.06 95 PHE A C 1
ATOM 751 O O . PHE A 1 95 ? 8.269 -2.024 -7.154 1.00 94.06 95 PHE A O 1
ATOM 758 N N . LEU A 1 96 ? 9.252 -1.145 -5.336 1.00 92.81 96 LEU A N 1
ATOM 759 C CA . LEU A 1 96 ? 10.630 -1.275 -5.823 1.00 92.81 96 LEU A CA 1
ATOM 760 C C . LEU A 1 96 ? 11.009 -2.725 -6.159 1.00 92.81 96 LEU A C 1
ATOM 762 O O . LEU A 1 96 ? 11.726 -2.962 -7.123 1.00 92.81 96 LEU A O 1
ATOM 766 N N . LYS A 1 97 ? 10.501 -3.705 -5.400 1.00 92.62 97 LYS A N 1
ATOM 767 C CA . LYS A 1 97 ? 10.680 -5.137 -5.701 1.00 92.62 97 LYS A CA 1
ATOM 768 C C . LYS A 1 97 ? 9.899 -5.615 -6.929 1.00 92.62 97 LYS A C 1
ATOM 770 O O . LYS A 1 97 ? 10.187 -6.692 -7.437 1.00 92.62 97 LYS A O 1
ATOM 775 N N . SER A 1 98 ? 8.887 -4.865 -7.359 1.00 90.56 98 SER A N 1
ATOM 776 C CA . SER A 1 98 ? 7.981 -5.255 -8.447 1.00 90.56 98 SER A CA 1
ATOM 777 C C . SER A 1 98 ? 8.394 -4.686 -9.808 1.00 90.56 98 SER A C 1
ATOM 779 O O . SER A 1 98 ? 7.729 -4.957 -10.802 1.00 90.56 98 SER A O 1
ATOM 781 N N . ILE A 1 99 ? 9.468 -3.897 -9.863 1.00 90.94 99 ILE A N 1
ATOM 782 C CA . ILE A 1 99 ? 9.982 -3.251 -11.075 1.00 90.94 99 ILE A CA 1
ATOM 783 C C . ILE A 1 99 ? 11.390 -3.770 -11.413 1.00 90.94 99 ILE A C 1
ATOM 785 O O . ILE A 1 99 ? 12.055 -4.341 -10.547 1.00 90.94 99 ILE A O 1
ATOM 789 N N . PRO A 1 100 ? 11.883 -3.561 -12.649 1.00 90.25 100 PRO A N 1
ATOM 790 C CA . PRO A 1 100 ? 13.242 -3.941 -13.020 1.00 90.25 100 PRO A CA 1
ATOM 791 C C . PRO A 1 100 ? 14.300 -3.284 -12.127 1.00 90.25 100 PRO A C 1
ATOM 793 O O . PRO A 1 100 ? 14.195 -2.101 -11.792 1.00 90.25 100 PRO A O 1
ATOM 796 N N . GLU A 1 101 ? 15.359 -4.032 -11.806 1.00 88.94 101 GLU A N 1
ATOM 797 C CA . GLU A 1 101 ? 16.412 -3.591 -10.879 1.00 88.94 101 GLU A CA 1
ATOM 798 C C . GLU A 1 101 ? 17.094 -2.286 -11.321 1.00 88.94 101 GLU A C 1
ATOM 800 O O . GLU A 1 101 ? 17.429 -1.442 -10.491 1.00 88.94 101 GLU A O 1
ATOM 805 N N . SER A 1 102 ? 17.229 -2.073 -12.633 1.00 88.00 102 SER A N 1
ATOM 806 C CA . SER A 1 102 ? 17.771 -0.834 -13.201 1.00 88.00 102 SER A CA 1
ATOM 807 C C . SER A 1 102 ? 16.934 0.395 -12.833 1.00 88.00 102 SER A C 1
ATOM 809 O O . SER A 1 102 ? 17.485 1.435 -12.479 1.00 88.00 102 SER A O 1
ATOM 811 N N . VAL A 1 103 ? 15.605 0.274 -12.858 1.00 89.88 103 VAL A N 1
ATOM 812 C CA . VAL A 1 103 ? 14.682 1.352 -12.475 1.00 89.88 103 VAL A CA 1
ATOM 813 C C . VAL A 1 103 ? 14.626 1.490 -10.954 1.00 89.88 103 VAL A C 1
ATOM 815 O O . VAL A 1 103 ? 14.693 2.605 -10.442 1.00 89.88 103 VAL A O 1
ATOM 818 N N . SER A 1 104 ? 14.568 0.369 -10.228 1.00 91.50 104 SER A N 1
ATOM 819 C CA . SER A 1 104 ? 14.616 0.325 -8.757 1.00 91.50 104 SER A CA 1
ATOM 820 C C . SER A 1 104 ? 15.841 1.056 -8.206 1.00 91.50 104 SER A C 1
ATOM 822 O O . SER A 1 104 ? 15.708 1.906 -7.325 1.00 91.50 104 SER A O 1
ATOM 824 N N . SER A 1 105 ? 17.022 0.806 -8.775 1.00 90.38 105 SER A N 1
ATOM 825 C CA . SER A 1 105 ? 18.277 1.454 -8.380 1.00 90.38 105 SER A CA 1
ATOM 826 C C . SER A 1 105 ? 18.227 2.976 -8.527 1.00 90.38 105 SER A C 1
ATOM 828 O O . SER A 1 105 ? 18.650 3.692 -7.622 1.00 90.38 105 SER A O 1
ATOM 830 N N . ILE A 1 106 ? 17.654 3.483 -9.625 1.00 90.06 106 ILE A N 1
ATOM 831 C CA . ILE A 1 106 ? 17.478 4.927 -9.845 1.00 90.06 106 ILE A CA 1
ATOM 832 C C . ILE A 1 106 ? 16.475 5.501 -8.840 1.00 90.06 106 ILE A C 1
ATOM 834 O O . ILE A 1 106 ? 16.722 6.544 -8.238 1.00 90.06 106 ILE A O 1
ATOM 838 N N . LEU A 1 107 ? 15.348 4.818 -8.626 1.00 90.50 107 LEU A N 1
ATOM 839 C CA . LEU A 1 107 ? 14.304 5.285 -7.715 1.00 90.50 107 LEU A CA 1
ATOM 840 C C . LEU A 1 107 ? 14.763 5.334 -6.254 1.00 90.50 107 LEU A C 1
ATOM 842 O O . LEU A 1 107 ? 14.350 6.230 -5.522 1.00 90.50 107 LEU A O 1
ATOM 846 N N . ARG A 1 108 ? 15.663 4.438 -5.833 1.00 90.56 108 ARG A N 1
ATOM 847 C CA . ARG A 1 108 ? 16.248 4.438 -4.479 1.00 90.56 108 ARG A CA 1
ATOM 848 C C . ARG A 1 108 ? 17.019 5.715 -4.141 1.00 90.56 108 ARG A C 1
ATOM 850 O O . ARG A 1 108 ? 17.161 6.024 -2.961 1.00 90.56 108 ARG A O 1
ATOM 857 N N . LEU A 1 109 ? 17.471 6.475 -5.140 1.00 88.50 109 LEU A N 1
ATOM 858 C CA . LEU A 1 109 ? 18.106 7.781 -4.928 1.00 88.50 109 LEU A CA 1
ATOM 859 C C . LEU A 1 109 ? 17.116 8.832 -4.395 1.00 88.50 109 LEU A C 1
ATOM 861 O O . LEU A 1 109 ? 17.534 9.831 -3.816 1.00 88.50 109 LEU A O 1
ATOM 865 N N . PHE A 1 110 ? 15.809 8.600 -4.541 1.00 85.75 110 PHE A N 1
ATOM 866 C CA . PHE A 1 110 ? 14.743 9.499 -4.102 1.00 85.75 110 PHE A CA 1
ATOM 867 C C . PHE A 1 110 ? 14.068 9.016 -2.802 1.00 85.75 110 PHE A C 1
ATOM 869 O O . PHE A 1 110 ? 12.847 8.878 -2.747 1.00 85.75 110 PHE A O 1
ATOM 876 N N . ASN A 1 111 ? 14.850 8.737 -1.749 1.00 73.06 111 ASN A N 1
ATOM 877 C CA . ASN A 1 111 ? 14.349 8.059 -0.536 1.00 73.06 111 ASN A CA 1
ATOM 878 C C . ASN A 1 111 ? 13.299 8.842 0.279 1.00 73.06 111 ASN A C 1
ATOM 880 O O . ASN A 1 111 ? 12.619 8.248 1.110 1.00 73.06 111 ASN A O 1
ATOM 884 N N . THR A 1 112 ? 13.176 10.150 0.057 1.00 80.94 112 THR A N 1
ATOM 885 C CA . THR A 1 112 ? 12.334 11.049 0.860 1.00 80.94 112 THR A CA 1
ATOM 886 C C . THR A 1 112 ? 10.936 11.260 0.279 1.00 80.94 112 THR A C 1
ATOM 888 O O . THR A 1 112 ? 10.166 12.062 0.805 1.00 80.94 112 THR A O 1
ATOM 891 N N . LEU A 1 113 ? 10.611 10.594 -0.829 1.00 85.06 113 LEU A N 1
ATOM 892 C CA . LEU A 1 113 ? 9.351 10.787 -1.539 1.00 85.06 113 LEU A CA 1
ATOM 893 C C . LEU A 1 113 ? 8.221 9.930 -0.979 1.00 85.06 113 LEU A C 1
ATOM 895 O O . LEU A 1 113 ? 8.437 8.811 -0.513 1.00 85.06 113 LEU A O 1
ATOM 899 N N . SER A 1 114 ? 6.995 10.438 -1.119 1.00 91.06 114 SER A N 1
ATOM 900 C CA . SER A 1 114 ? 5.797 9.650 -0.847 1.00 91.06 114 SER A CA 1
ATOM 901 C C . SER A 1 114 ? 5.676 8.480 -1.841 1.00 91.06 114 SER A C 1
ATOM 903 O O . SER A 1 114 ? 6.202 8.560 -2.961 1.00 91.06 114 SER A O 1
ATOM 905 N N . PRO A 1 115 ? 4.938 7.406 -1.500 1.00 90.62 115 PRO A N 1
ATOM 906 C CA . PRO A 1 115 ? 4.748 6.273 -2.405 1.00 90.62 115 PRO A CA 1
ATOM 907 C C . PRO A 1 115 ? 4.195 6.672 -3.780 1.00 90.62 115 PRO A C 1
ATOM 909 O O . PRO A 1 115 ? 4.576 6.087 -4.793 1.00 90.62 115 PRO A O 1
ATOM 912 N N . LYS A 1 116 ? 3.317 7.684 -3.831 1.00 91.88 116 LYS A N 1
ATOM 913 C CA . LYS A 1 116 ? 2.725 8.185 -5.080 1.00 91.88 116 LYS A CA 1
ATOM 914 C C . LYS A 1 116 ? 3.738 8.931 -5.938 1.00 91.88 116 LYS A C 1
ATOM 916 O O . LYS A 1 116 ? 3.874 8.612 -7.114 1.00 91.88 116 LYS A O 1
ATOM 921 N N . ASP A 1 117 ? 4.493 9.851 -5.342 1.00 91.62 117 ASP A N 1
ATOM 922 C CA . ASP A 1 117 ? 5.507 10.622 -6.072 1.00 91.62 117 ASP A CA 1
ATOM 923 C C . ASP A 1 117 ? 6.603 9.703 -6.633 1.00 91.62 117 ASP A C 1
ATOM 925 O O . ASP A 1 117 ? 7.107 9.904 -7.743 1.00 91.62 117 ASP A O 1
ATOM 929 N N . LEU A 1 118 ? 6.958 8.658 -5.878 1.00 92.06 118 LEU A N 1
ATOM 930 C CA . LEU A 1 118 ? 7.899 7.638 -6.324 1.00 92.06 118 LEU A CA 1
ATOM 931 C C . LEU A 1 118 ? 7.331 6.810 -7.489 1.00 92.06 118 LEU A C 1
ATOM 933 O O . LEU A 1 118 ? 8.056 6.523 -8.444 1.00 92.06 118 LEU A O 1
ATOM 937 N N . ALA A 1 119 ? 6.041 6.463 -7.444 1.00 92.12 119 ALA A N 1
ATOM 938 C CA . ALA A 1 119 ? 5.351 5.761 -8.524 1.00 92.12 119 ALA A CA 1
ATOM 939 C C . ALA A 1 119 ? 5.265 6.602 -9.805 1.00 92.12 119 ALA A C 1
ATOM 941 O O . ALA A 1 119 ? 5.513 6.078 -10.890 1.00 92.12 119 ALA A O 1
ATOM 942 N N . ASP A 1 120 ? 4.996 7.905 -9.692 1.00 92.56 120 ASP A N 1
ATOM 943 C CA . ASP A 1 120 ? 4.976 8.831 -10.829 1.00 92.56 120 ASP A CA 1
ATOM 944 C C . ASP A 1 120 ? 6.345 8.910 -11.520 1.00 92.56 120 ASP A C 1
ATOM 946 O O . ASP A 1 120 ? 6.432 8.847 -12.750 1.00 92.56 120 ASP A O 1
ATOM 950 N N . LYS A 1 121 ? 7.439 8.969 -10.748 1.00 90.81 121 LYS A N 1
ATOM 951 C CA . LYS A 1 121 ? 8.802 8.881 -11.303 1.00 90.81 121 LYS A CA 1
ATOM 952 C C . LYS A 1 121 ? 9.066 7.518 -11.936 1.00 90.81 121 LYS A C 1
ATOM 954 O O . LYS A 1 121 ? 9.638 7.447 -13.024 1.00 90.81 121 LYS A O 1
ATOM 959 N N . GLY A 1 122 ? 8.618 6.446 -11.286 1.00 89.81 122 GLY A N 1
ATOM 960 C CA . GLY A 1 122 ? 8.709 5.087 -11.811 1.00 89.81 122 GLY A CA 1
ATOM 961 C C . GLY A 1 122 ? 8.003 4.941 -13.154 1.00 89.81 122 GLY A C 1
ATOM 962 O O . GLY A 1 122 ? 8.577 4.374 -14.076 1.00 89.81 122 GLY A O 1
ATOM 963 N N . ARG A 1 123 ? 6.816 5.533 -13.317 1.00 90.44 123 ARG A N 1
ATOM 964 C CA . ARG A 1 123 ? 6.069 5.551 -14.581 1.00 90.44 123 ARG A CA 1
ATOM 965 C C . ARG A 1 123 ? 6.870 6.172 -15.721 1.00 90.44 123 ARG A C 1
ATOM 967 O O . ARG A 1 123 ? 6.900 5.606 -16.813 1.00 90.44 123 ARG A O 1
ATOM 974 N N . ILE A 1 124 ? 7.554 7.290 -15.473 1.00 89.31 124 ILE A N 1
ATOM 975 C CA . ILE A 1 124 ? 8.399 7.955 -16.480 1.00 89.31 124 ILE A CA 1
ATOM 976 C C . ILE A 1 124 ? 9.565 7.042 -16.884 1.00 89.31 124 ILE A C 1
ATOM 978 O O . ILE A 1 124 ? 9.807 6.827 -18.072 1.00 89.31 124 ILE A O 1
ATOM 982 N N . LEU A 1 125 ? 10.262 6.466 -15.901 1.00 87.38 125 LEU A N 1
ATOM 983 C CA . LEU A 1 125 ? 11.428 5.612 -16.139 1.00 87.38 125 LEU A CA 1
ATOM 984 C C . LEU A 1 125 ? 11.061 4.292 -16.827 1.00 87.38 125 LEU A C 1
ATOM 986 O O . LEU A 1 125 ? 11.758 3.870 -17.745 1.00 87.38 125 LEU A O 1
ATOM 990 N N . LEU A 1 126 ? 9.957 3.662 -16.426 1.00 86.06 126 LEU A N 1
ATOM 991 C CA . LEU A 1 126 ? 9.445 2.444 -17.054 1.00 86.06 126 LEU A CA 1
ATOM 992 C C . LEU A 1 126 ? 9.048 2.704 -18.510 1.00 86.06 126 LEU A C 1
ATOM 994 O O . LEU A 1 126 ? 9.393 1.914 -19.384 1.00 86.06 126 LEU A O 1
ATOM 998 N N . SER A 1 127 ? 8.414 3.846 -18.791 1.00 82.06 127 SER A N 1
ATOM 999 C CA . SER A 1 127 ? 8.065 4.246 -20.162 1.00 82.06 127 SER A CA 1
ATOM 1000 C C . SER A 1 127 ? 9.311 4.470 -21.027 1.00 82.06 127 SER A C 1
ATOM 1002 O O . SER A 1 127 ? 9.367 4.013 -22.168 1.00 82.06 127 SER A O 1
ATOM 1004 N N . SER A 1 128 ? 10.344 5.113 -20.473 1.00 70.31 128 SER A N 1
ATOM 1005 C CA . SER A 1 128 ? 11.624 5.341 -21.159 1.00 70.31 128 SER A CA 1
ATOM 1006 C C . SER A 1 128 ? 12.404 4.040 -21.404 1.00 70.31 128 SER A C 1
ATOM 1008 O O . SER A 1 128 ? 12.947 3.832 -22.491 1.00 70.31 128 SER A O 1
ATOM 1010 N N . ALA A 1 129 ? 12.405 3.117 -20.437 1.00 62.75 129 ALA A N 1
ATOM 1011 C CA . ALA A 1 129 ? 13.034 1.807 -20.583 1.00 62.75 129 ALA A CA 1
ATOM 1012 C C . ALA A 1 129 ? 12.391 0.981 -21.712 1.00 62.75 129 ALA A C 1
ATOM 1014 O O . ALA A 1 129 ? 13.102 0.320 -22.470 1.00 62.75 129 ALA A O 1
ATOM 1015 N N . MET A 1 130 ? 11.065 1.058 -21.880 1.00 56.66 130 MET A N 1
ATOM 1016 C CA . MET A 1 130 ? 10.372 0.382 -22.984 1.00 56.66 130 MET A CA 1
ATOM 1017 C C . MET A 1 130 ? 10.715 0.977 -24.358 1.00 56.66 130 MET A C 1
ATOM 1019 O O . MET A 1 130 ? 10.832 0.231 -25.331 1.00 56.66 130 MET A O 1
ATOM 1023 N N . GLN A 1 131 ? 10.945 2.290 -24.452 1.00 54.31 131 GLN A N 1
ATOM 1024 C CA . GLN A 1 131 ? 11.356 2.935 -25.706 1.00 54.31 131 GLN A CA 1
ATOM 1025 C C . GLN A 1 131 ? 12.746 2.477 -26.169 1.00 54.31 131 GLN A C 1
ATOM 1027 O O . GLN A 1 131 ? 12.928 2.177 -27.350 1.00 54.31 131 GLN A O 1
ATOM 1032 N N . HIS A 1 132 ? 13.701 2.331 -25.246 1.00 52.94 132 HIS A N 1
ATOM 1033 C CA . HIS A 1 132 ? 15.043 1.836 -25.569 1.00 52.94 132 HIS A CA 1
ATOM 1034 C C . HIS A 1 132 ? 15.056 0.372 -26.036 1.00 52.94 132 HIS A C 1
ATOM 1036 O O . HIS A 1 132 ? 15.830 0.022 -26.929 1.00 52.94 132 HIS A O 1
ATOM 1042 N N . VAL A 1 133 ? 14.193 -0.487 -25.478 1.00 54.47 133 VAL A N 1
ATOM 1043 C CA . VAL A 1 133 ? 14.043 -1.876 -25.951 1.00 54.47 133 VAL A CA 1
ATOM 1044 C C . VAL A 1 133 ? 13.456 -1.902 -27.362 1.00 54.47 133 VAL A C 1
ATOM 1046 O O . VAL A 1 133 ? 13.977 -2.610 -28.220 1.00 54.47 133 VAL A O 1
ATOM 1049 N N . SER A 1 134 ? 12.438 -1.082 -27.636 1.00 48.81 134 SER A N 1
ATOM 1050 C CA . SER A 1 134 ? 11.816 -1.000 -28.965 1.00 48.81 134 SER A CA 1
ATOM 1051 C C . SER A 1 134 ? 12.798 -0.519 -30.044 1.00 48.81 134 SER A C 1
ATOM 1053 O O . SER A 1 134 ? 12.868 -1.096 -31.128 1.00 48.81 134 SER A O 1
ATOM 1055 N N . GLN A 1 135 ? 13.635 0.478 -29.733 1.00 46.69 135 GLN A N 1
ATOM 1056 C CA . GLN A 1 135 ? 14.679 0.951 -30.652 1.00 46.69 135 GLN A CA 1
ATOM 1057 C C . GLN A 1 135 ? 15.762 -0.103 -30.912 1.00 46.69 135 GLN A C 1
ATOM 1059 O O . GLN A 1 135 ? 16.196 -0.259 -32.052 1.00 46.69 135 GLN A O 1
ATOM 1064 N N . LYS A 1 136 ? 16.167 -0.862 -29.886 1.00 43.25 136 LYS A N 1
ATOM 1065 C CA . LYS A 1 136 ? 17.164 -1.931 -30.032 1.00 43.25 136 LYS A CA 1
ATOM 1066 C C . LYS A 1 136 ? 16.643 -3.109 -30.862 1.00 43.25 136 LYS A C 1
ATOM 1068 O O . LYS A 1 136 ? 17.403 -3.689 -31.628 1.00 43.25 136 LYS A O 1
ATOM 1073 N N . VAL A 1 137 ? 15.364 -3.463 -30.739 1.00 50.88 137 VAL A N 1
ATOM 1074 C CA . VAL A 1 137 ? 14.756 -4.525 -31.559 1.00 50.88 137 VAL A CA 1
ATOM 1075 C C . VAL A 1 137 ? 14.655 -4.092 -33.024 1.00 50.88 137 VAL A C 1
ATOM 1077 O O . VAL A 1 137 ? 15.024 -4.865 -33.905 1.00 50.88 137 VAL A O 1
ATOM 1080 N N . MET A 1 138 ? 14.259 -2.843 -33.299 1.00 48.03 138 MET A N 1
ATOM 1081 C CA . MET A 1 138 ? 14.224 -2.338 -34.678 1.00 48.03 138 MET A CA 1
ATOM 1082 C C . MET A 1 138 ? 15.618 -2.230 -35.311 1.00 48.03 138 MET A C 1
ATOM 1084 O O . MET A 1 138 ? 15.769 -2.566 -36.481 1.00 48.03 138 MET A O 1
ATOM 1088 N N . SER A 1 139 ? 16.657 -1.852 -34.556 1.00 47.41 139 SER A N 1
ATOM 1089 C CA . SER A 1 139 ? 18.021 -1.792 -35.107 1.00 47.41 139 SER A CA 1
ATOM 1090 C C . SER A 1 139 ? 18.605 -3.167 -35.446 1.00 47.41 139 SER A C 1
ATOM 1092 O O . SER A 1 139 ? 19.448 -3.266 -36.329 1.00 47.41 139 SER A O 1
ATOM 1094 N N . VAL A 1 140 ? 18.188 -4.230 -34.747 1.00 49.16 140 VAL A N 1
ATOM 1095 C CA . VAL A 1 140 ? 18.638 -5.602 -35.046 1.00 49.16 140 VAL A CA 1
ATOM 1096 C C . VAL A 1 140 ? 17.915 -6.162 -36.275 1.00 49.16 140 VAL A C 1
ATOM 1098 O O . VAL A 1 140 ? 18.553 -6.825 -37.084 1.00 49.16 140 VAL A O 1
ATOM 1101 N N . VAL A 1 141 ? 16.629 -5.844 -36.466 1.00 52.41 141 VAL A N 1
ATOM 1102 C CA . VAL A 1 141 ? 15.882 -6.223 -37.681 1.00 52.41 141 VAL A CA 1
ATOM 1103 C C . VAL A 1 141 ? 16.452 -5.535 -38.924 1.00 52.41 141 VAL A C 1
ATOM 1105 O O . VAL A 1 141 ? 16.654 -6.197 -39.933 1.00 52.41 141 VAL A O 1
ATOM 1108 N N . SER A 1 142 ? 16.808 -4.249 -38.848 1.00 49.88 142 SER A N 1
ATOM 1109 C CA . SER A 1 142 ? 17.407 -3.541 -39.991 1.00 49.88 142 SER A CA 1
ATOM 1110 C C . SER A 1 142 ? 18.835 -3.981 -40.338 1.00 49.88 142 SER A C 1
ATOM 1112 O O . SER A 1 142 ? 19.275 -3.748 -41.457 1.00 49.88 142 SER A O 1
ATOM 1114 N N . ASN A 1 143 ? 19.557 -4.626 -39.417 1.00 48.47 143 ASN A N 1
ATOM 1115 C CA . ASN A 1 143 ? 20.908 -5.140 -39.673 1.00 48.47 143 ASN A CA 1
ATOM 1116 C C . ASN A 1 143 ? 20.934 -6.621 -40.099 1.00 48.47 143 ASN A C 1
ATOM 1118 O O . ASN A 1 143 ? 22.013 -7.145 -40.352 1.00 48.47 143 ASN A O 1
ATOM 1122 N N . GLY A 1 144 ? 19.782 -7.298 -40.158 1.00 45.22 144 GLY A N 1
ATOM 1123 C CA . GLY A 1 144 ? 19.674 -8.710 -40.542 1.00 45.22 144 GLY A CA 1
ATOM 1124 C C . GLY A 1 144 ? 19.352 -8.966 -42.019 1.00 45.22 144 GLY A C 1
ATOM 1125 O O . GLY A 1 144 ? 19.254 -10.124 -42.403 1.00 45.22 144 GLY A O 1
ATOM 1126 N N . GLU A 1 145 ? 19.174 -7.926 -42.841 1.00 46.41 145 GLU A N 1
ATOM 1127 C CA . GLU A 1 145 ? 18.786 -8.052 -44.263 1.00 46.41 145 GLU A CA 1
ATOM 1128 C C . GLU A 1 145 ? 19.954 -7.856 -45.254 1.00 46.41 145 GLU A C 1
ATOM 1130 O O . GLU A 1 145 ? 19.732 -7.637 -46.441 1.00 46.41 145 GLU A O 1
ATOM 1135 N N . LEU A 1 146 ? 21.210 -7.932 -44.799 1.00 46.34 146 LEU A N 1
ATOM 1136 C CA . LEU A 1 146 ? 22.395 -7.797 -45.661 1.00 46.34 146 LEU A CA 1
ATOM 1137 C C . LEU A 1 146 ? 23.415 -8.916 -45.418 1.00 46.34 146 LEU A C 1
ATOM 1139 O O . LEU A 1 146 ? 24.572 -8.641 -45.122 1.00 46.34 146 LEU A O 1
ATOM 1143 N N . GLU A 1 147 ? 22.995 -10.170 -45.563 1.00 42.19 147 GLU A N 1
ATOM 1144 C CA . GLU A 1 147 ? 23.904 -11.267 -45.925 1.00 42.19 147 GLU A CA 1
ATOM 1145 C C . GLU A 1 147 ? 23.197 -12.185 -46.941 1.00 42.19 147 GLU A C 1
ATOM 1147 O O . GLU A 1 147 ? 22.556 -13.168 -46.573 1.00 42.19 147 GLU A O 1
ATOM 1152 N N . GLU A 1 148 ? 23.299 -11.816 -48.223 1.00 36.72 148 GLU A N 1
ATOM 1153 C CA . GLU A 1 148 ? 23.225 -12.728 -49.378 1.00 36.72 148 GLU A CA 1
ATOM 1154 C C . GLU A 1 148 ? 24.561 -12.667 -50.131 1.00 36.72 148 GLU A C 1
ATOM 1156 O O . GLU A 1 148 ? 25.085 -11.538 -50.305 1.00 36.72 148 GLU A O 1
#

Secondary structure (DSSP, 8-state):
--GGG--THHHHHHHHTT-SSS-S-HHHHHHHHHHHHHHHS-HHHHHHHHHHHHH--PPTT--HHHHHHHHHHHHHHH-TTS-HHHHHHHHHHHHHHTS-HHHHHHHTT-TTS-HHHHHHHHHHHHHHHHHHHHHHHHHHHHTSS---